Protein AF-A0A960V7B6-F1 (afdb_monomer_lite)

pLDDT: mean 83.61, std 10.29, range [46.09, 95.5]

Radius of gyration: 16.61 Å; chains: 1; bounding box: 43×22×45 Å

Foldseek 3Di:
DPPPPVPPLQVVLLVVQLVVQVVVLVVAADPVVLAGPVRCVVLLVLQPPQLVVCVPPDSNVSSVCSSVNVSRVSSVVSSVVSVVVVVVVVVVVVVVD

Secondary structure (DSSP, 8-state):
----TT-TTHHHHHHHHHHHHHHHHHTTSBTTTTB-TTTTHHHHHHTTTGGGGGTTS-HHHHHHHIIIIIHHHHHHHHHHHHHHHHHHHHHHHHHT-

Structure (mmCIF, N/CA/C/O backbone):
data_AF-A0A960V7B6-F1
#
_entry.id   AF-A0A960V7B6-F1
#
loop_
_atom_site.group_PDB
_atom_site.id
_atom_site.type_symbol
_atom_site.label_atom_id
_atom_site.label_alt_id
_atom_site.label_comp_id
_atom_site.label_asym_id
_atom_site.label_entity_id
_atom_site.label_seq_id
_atom_site.pdbx_PDB_ins_code
_atom_site.Cartn_x
_atom_site.Cartn_y
_atom_site.Cartn_z
_atom_site.occupancy
_atom_site.B_iso_or_equiv
_atom_site.auth_seq_id
_atom_site.auth_comp_id
_atom_site.auth_asym_id
_atom_site.auth_atom_id
_atom_site.pdbx_PDB_model_num
ATOM 1 N N . MET A 1 1 ? -6.541 0.517 -22.394 1.00 46.09 1 MET A N 1
ATOM 2 C CA . MET A 1 1 ? -5.445 -0.475 -22.346 1.00 46.09 1 MET A CA 1
ATOM 3 C C . MET A 1 1 ? -5.882 -1.535 -21.351 1.00 46.09 1 MET A C 1
ATOM 5 O O . MET A 1 1 ? -6.249 -1.131 -20.252 1.00 46.09 1 MET A O 1
ATOM 9 N N . PRO A 1 2 ? -5.987 -2.818 -21.727 1.00 46.72 2 PRO A N 1
ATOM 10 C CA . PRO A 1 2 ? -6.382 -3.854 -20.777 1.00 46.72 2 PRO A CA 1
ATOM 11 C C . PRO A 1 2 ? -5.390 -3.860 -19.608 1.00 46.72 2 PRO A C 1
ATOM 13 O O . PRO A 1 2 ? -4.183 -3.754 -19.826 1.00 46.72 2 PRO A O 1
ATOM 16 N N . VAL A 1 3 ? -5.902 -3.918 -18.377 1.00 53.16 3 VAL A N 1
ATOM 17 C CA . VAL A 1 3 ? -5.085 -4.157 -17.182 1.00 53.16 3 VAL A CA 1
ATOM 18 C C . VAL A 1 3 ? -4.556 -5.578 -17.335 1.00 53.16 3 VAL A C 1
ATOM 20 O O . VAL A 1 3 ? -5.289 -6.545 -17.142 1.00 53.16 3 VAL A O 1
ATOM 23 N N . ALA A 1 4 ? -3.334 -5.696 -17.846 1.00 58.47 4 ALA A N 1
ATOM 24 C CA . ALA A 1 4 ? -2.746 -6.976 -18.189 1.00 58.47 4 ALA A CA 1
ATOM 25 C C . ALA A 1 4 ? -2.305 -7.665 -16.897 1.00 58.47 4 ALA A C 1
ATOM 27 O O . ALA A 1 4 ? -1.233 -7.384 -16.370 1.00 58.47 4 ALA A O 1
ATOM 28 N N . PHE A 1 5 ? -3.133 -8.587 -16.406 1.00 60.59 5 PHE A N 1
ATOM 29 C CA . PHE A 1 5 ? -2.729 -9.572 -15.399 1.00 60.59 5 PHE A CA 1
ATOM 30 C C . PHE A 1 5 ? -1.524 -10.423 -15.860 1.00 60.59 5 PHE A C 1
ATOM 32 O O . PHE A 1 5 ? -0.922 -11.107 -15.041 1.00 60.59 5 PHE A O 1
ATOM 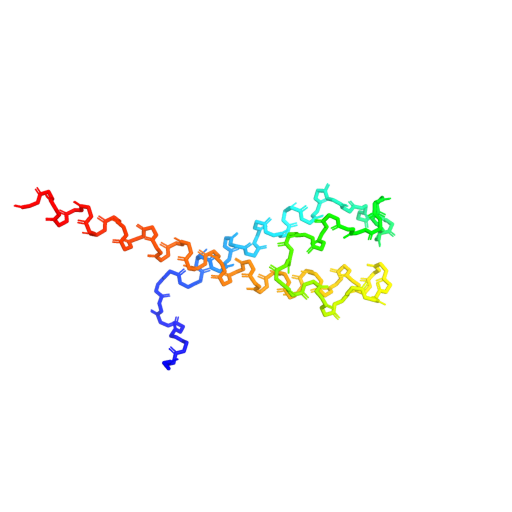39 N N . ASP A 1 6 ? -1.154 -10.343 -17.144 1.00 75.19 6 ASP A N 1
ATOM 40 C CA . ASP A 1 6 ? 0.027 -10.972 -17.745 1.00 75.19 6 ASP A CA 1
ATOM 41 C C . ASP A 1 6 ? 1.353 -10.244 -17.447 1.00 75.19 6 ASP A C 1
ATOM 43 O O . ASP A 1 6 ? 2.415 -10.719 -17.850 1.00 75.19 6 ASP A O 1
ATOM 47 N N . ASP A 1 7 ? 1.333 -9.084 -16.779 1.00 80.38 7 ASP A N 1
ATOM 48 C CA . ASP A 1 7 ? 2.565 -8.404 -16.370 1.00 80.38 7 ASP A CA 1
ATOM 49 C C . ASP A 1 7 ? 3.253 -9.209 -15.243 1.00 80.38 7 ASP A C 1
ATOM 51 O O . ASP A 1 7 ? 2.675 -9.359 -14.160 1.00 80.38 7 ASP A O 1
ATOM 55 N N . PRO A 1 8 ? 4.487 -9.718 -15.447 1.00 84.38 8 PRO A N 1
ATOM 56 C CA . PRO A 1 8 ? 5.193 -10.514 -14.440 1.00 84.38 8 PRO A CA 1
ATOM 57 C C . PRO A 1 8 ? 5.463 -9.744 -13.139 1.00 84.38 8 PRO A C 1
ATOM 59 O O . PRO A 1 8 ? 5.699 -10.365 -12.102 1.00 84.38 8 PRO A O 1
ATOM 62 N N . ASP A 1 9 ? 5.417 -8.411 -13.174 1.00 86.12 9 ASP A N 1
ATOM 63 C CA . ASP A 1 9 ? 5.629 -7.553 -12.009 1.00 86.12 9 ASP A CA 1
ATOM 64 C C . ASP A 1 9 ? 4.329 -7.268 -11.243 1.00 86.12 9 ASP A C 1
ATOM 66 O O . ASP A 1 9 ? 4.379 -6.745 -10.126 1.00 86.12 9 ASP A O 1
ATOM 70 N N . PHE A 1 10 ? 3.167 -7.623 -11.808 1.00 88.31 10 PHE A N 1
ATOM 71 C CA . PHE A 1 10 ? 1.864 -7.325 -11.219 1.00 88.31 10 PHE A CA 1
ATOM 72 C C . PHE A 1 10 ? 1.678 -8.012 -9.874 1.00 88.31 10 PHE A C 1
ATOM 74 O O . PHE A 1 10 ? 1.527 -7.334 -8.865 1.00 88.31 10 PHE A O 1
ATOM 81 N N . LEU A 1 11 ? 1.731 -9.345 -9.826 1.00 90.00 11 LEU A N 1
ATOM 82 C CA . LEU A 1 11 ? 1.509 -10.088 -8.584 1.00 90.00 11 LEU A CA 1
ATOM 83 C C . LEU A 1 11 ? 2.548 -9.769 -7.488 1.00 90.00 11 LEU A C 1
ATOM 85 O O . LEU A 1 11 ? 2.129 -9.434 -6.379 1.00 90.00 11 LEU A O 1
ATOM 89 N N . PRO A 1 12 ? 3.874 -9.829 -7.736 1.00 91.31 12 PRO A N 1
ATOM 90 C CA . PRO A 1 12 ? 4.859 -9.525 -6.697 1.00 91.31 12 PRO A CA 1
ATOM 91 C C . PRO A 1 12 ? 4.830 -8.051 -6.266 1.00 91.31 12 PRO A C 1
ATOM 93 O O . PRO A 1 12 ? 4.971 -7.754 -5.076 1.00 91.31 12 PRO A O 1
ATOM 96 N N . GLY A 1 13 ? 4.603 -7.120 -7.194 1.00 91.50 13 GLY A N 1
ATOM 97 C CA . GLY A 1 13 ? 4.467 -5.701 -6.877 1.00 91.50 13 GLY A CA 1
ATOM 98 C C . GLY A 1 13 ? 3.187 -5.395 -6.096 1.00 91.50 13 GLY A C 1
ATOM 99 O O . GLY A 1 13 ? 3.236 -4.723 -5.069 1.00 91.50 13 GLY A O 1
ATOM 100 N N . ALA A 1 14 ? 2.052 -5.955 -6.513 1.00 92.44 14 ALA A N 1
ATOM 101 C CA . ALA A 1 14 ? 0.781 -5.792 -5.815 1.0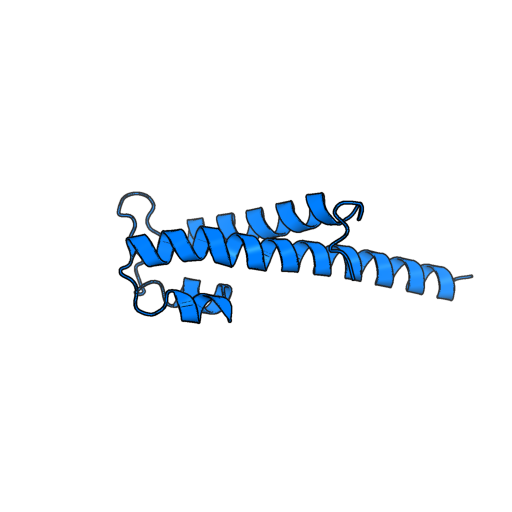0 92.44 14 ALA A CA 1
ATOM 102 C C . ALA A 1 14 ? 0.801 -6.407 -4.417 1.00 92.44 14 ALA A C 1
ATOM 104 O O . ALA A 1 14 ? 0.348 -5.779 -3.460 1.00 92.44 14 ALA A O 1
ATOM 105 N N . LEU A 1 15 ? 1.379 -7.600 -4.274 1.00 93.56 15 LEU A N 1
ATOM 106 C CA . LEU A 1 15 ? 1.498 -8.261 -2.981 1.00 93.56 15 LEU A CA 1
ATOM 107 C C . LEU A 1 15 ? 2.426 -7.492 -2.035 1.00 93.56 15 LEU A C 1
ATOM 109 O O . LEU A 1 15 ? 2.078 -7.299 -0.874 1.00 93.56 15 LEU A O 1
ATOM 113 N N . SER A 1 16 ? 3.585 -7.032 -2.514 1.00 93.69 16 SER A N 1
ATOM 114 C CA . SER A 1 16 ? 4.517 -6.255 -1.684 1.00 93.69 16 SER A CA 1
ATOM 115 C C . SER A 1 16 ? 3.914 -4.921 -1.243 1.00 93.69 16 SER A C 1
ATOM 117 O O . SER A 1 16 ? 4.011 -4.577 -0.066 1.00 93.69 16 SER A O 1
ATOM 119 N N . GLY A 1 17 ? 3.214 -4.221 -2.140 1.00 93.06 17 GLY A N 1
ATOM 120 C CA . GLY A 1 17 ? 2.470 -3.008 -1.809 1.00 93.06 17 GLY A CA 1
ATOM 121 C C . GLY A 1 17 ? 1.382 -3.249 -0.759 1.00 93.06 17 GLY A C 1
ATOM 122 O O . GLY A 1 17 ? 1.345 -2.566 0.265 1.00 93.06 17 GLY A O 1
ATOM 123 N N . PHE A 1 18 ? 0.550 -4.275 -0.957 1.00 92.88 18 PHE A N 1
ATOM 124 C CA . PHE A 1 18 ? -0.506 -4.647 -0.012 1.00 92.88 18 PHE A CA 1
ATOM 125 C C . PHE A 1 18 ? 0.050 -5.028 1.370 1.00 92.88 18 PHE A C 1
ATOM 127 O O . PHE A 1 18 ? -0.471 -4.597 2.403 1.00 92.88 18 PHE A O 1
ATOM 134 N N . LEU A 1 19 ? 1.122 -5.826 1.409 1.00 93.06 19 LEU A N 1
ATOM 135 C CA . LEU A 1 19 ? 1.771 -6.224 2.659 1.00 93.06 19 LEU A CA 1
ATOM 136 C C . LEU A 1 19 ? 2.364 -5.023 3.387 1.00 93.06 19 LEU A C 1
ATOM 138 O O . LEU A 1 19 ? 2.198 -4.912 4.600 1.00 93.06 19 LEU A O 1
ATOM 142 N N . MET A 1 20 ? 3.010 -4.111 2.660 1.00 91.75 20 MET A N 1
ATOM 143 C CA . MET A 1 20 ? 3.587 -2.909 3.252 1.00 91.75 20 MET A CA 1
ATOM 144 C C . MET A 1 20 ? 2.505 -2.036 3.891 1.00 91.75 20 MET A C 1
ATOM 146 O O . MET A 1 20 ? 2.659 -1.637 5.047 1.00 91.75 20 MET A O 1
ATOM 150 N N . HIS A 1 21 ? 1.382 -1.824 3.195 1.00 92.06 21 HIS A N 1
ATOM 151 C CA . HIS A 1 21 ? 0.207 -1.143 3.750 1.00 92.06 21 HIS A CA 1
ATOM 152 C C . HIS A 1 21 ? -0.291 -1.810 5.029 1.00 92.06 21 HIS A C 1
ATOM 154 O O . HIS A 1 21 ? -0.425 -1.170 6.069 1.00 92.06 21 HIS A O 1
ATOM 160 N N . THR A 1 22 ? -0.486 -3.126 4.972 1.00 88.81 22 THR A N 1
ATOM 161 C CA . THR A 1 22 ? -0.990 -3.914 6.099 1.00 88.81 22 THR A CA 1
ATOM 162 C C . THR A 1 22 ? -0.059 -3.821 7.313 1.00 88.81 22 THR A C 1
ATOM 164 O O . THR A 1 22 ? -0.521 -3.627 8.435 1.00 88.81 22 THR A O 1
ATOM 167 N N . MET A 1 23 ? 1.261 -3.896 7.113 1.00 89.00 23 MET A N 1
ATOM 168 C CA . MET A 1 23 ? 2.248 -3.750 8.190 1.00 89.00 23 MET A CA 1
ATOM 169 C C . MET A 1 23 ? 2.215 -2.353 8.820 1.00 89.00 23 MET A C 1
ATOM 171 O O . MET A 1 23 ? 2.216 -2.230 10.047 1.00 89.00 23 MET A O 1
ATOM 175 N N . MET A 1 24 ? 2.146 -1.298 8.003 1.00 84.75 24 MET A N 1
ATOM 176 C CA . MET A 1 24 ? 2.012 0.073 8.506 1.00 84.75 24 MET A CA 1
ATOM 177 C C . MET A 1 24 ? 0.704 0.266 9.270 1.00 84.75 24 MET A C 1
ATOM 179 O O . MET A 1 24 ? 0.698 0.910 10.319 1.00 84.75 24 MET A O 1
ATOM 183 N N . TRP A 1 25 ? -0.383 -0.332 8.791 1.00 84.81 25 TRP A N 1
ATOM 184 C CA . TRP A 1 25 ? -1.676 -0.316 9.457 1.00 84.81 25 TRP A CA 1
ATOM 185 C C . TRP A 1 25 ? -1.606 -0.953 10.854 1.00 84.81 25 TRP A C 1
ATOM 187 O O . TRP A 1 25 ? -1.980 -0.314 11.839 1.00 84.81 25 TRP A O 1
ATOM 197 N N . PHE A 1 26 ? -1.015 -2.148 10.974 1.00 84.06 26 PHE A N 1
ATOM 198 C CA . PHE A 1 26 ? -0.840 -2.834 12.263 1.00 84.06 26 PHE A CA 1
ATOM 199 C C . PHE A 1 26 ? -0.013 -2.036 13.278 1.00 84.06 26 PHE A C 1
ATOM 201 O O . PHE A 1 26 ? -0.250 -2.154 14.477 1.00 84.06 26 PHE A O 1
ATOM 208 N N . SER A 1 27 ? 0.920 -1.196 12.826 1.00 82.00 27 SER A N 1
ATOM 209 C CA . SER A 1 27 ? 1.702 -0.333 13.725 1.00 82.00 27 SER A CA 1
ATOM 210 C C . SER A 1 27 ? 0.936 0.876 14.285 1.00 82.00 27 SER A C 1
ATOM 212 O O . SER A 1 27 ? 1.444 1.550 15.179 1.00 82.00 27 SER A O 1
ATOM 214 N N . ARG A 1 28 ? -0.261 1.181 13.762 1.00 77.50 28 ARG A N 1
ATOM 215 C CA . ARG A 1 28 ? -0.995 2.433 14.045 1.00 77.50 28 ARG A CA 1
ATOM 216 C C . ARG A 1 28 ? -2.347 2.243 14.721 1.00 77.50 28 ARG A C 1
ATOM 218 O O . ARG A 1 28 ? -2.996 3.222 15.083 1.00 77.50 28 ARG A O 1
ATOM 225 N N . ILE A 1 29 ? -2.770 1.002 14.899 1.00 80.38 29 ILE A N 1
ATOM 226 C CA . ILE A 1 29 ? -4.029 0.653 15.549 1.00 80.38 29 ILE A CA 1
ATOM 227 C C . ILE A 1 29 ? -3.767 -0.131 16.828 1.00 80.38 29 ILE A C 1
ATOM 229 O O . ILE A 1 29 ? -2.761 -0.827 16.966 1.00 80.38 29 ILE A O 1
ATOM 233 N N . SER A 1 30 ? -4.753 -0.129 17.710 1.00 78.75 30 SER A N 1
ATOM 234 C CA . SER A 1 30 ? -4.859 -1.147 18.743 1.00 78.75 30 SER A CA 1
ATOM 235 C C . SER A 1 30 ? -5.704 -2.311 18.220 1.00 78.75 30 SER A C 1
ATOM 237 O O . SER A 1 30 ? -6.916 -2.182 18.042 1.00 78.75 30 SER A O 1
ATOM 239 N N . VAL A 1 31 ? -5.069 -3.460 17.963 1.00 71.00 31 VAL A N 1
ATOM 240 C CA . VAL A 1 31 ? -5.742 -4.669 17.439 1.00 71.00 31 VAL A CA 1
ATOM 241 C C . VAL A 1 31 ? -6.795 -5.199 18.420 1.00 71.00 31 VAL A C 1
ATOM 243 O O . VAL A 1 31 ? -7.811 -5.748 18.008 1.00 71.00 31 VAL A O 1
ATOM 246 N N . THR A 1 32 ? -6.582 -5.004 19.722 1.00 74.19 32 THR A N 1
ATOM 247 C CA . THR A 1 32 ? -7.482 -5.474 20.784 1.00 74.19 32 THR A CA 1
ATOM 248 C C . THR A 1 32 ? -8.737 -4.623 20.936 1.00 74.19 32 THR A C 1
ATOM 250 O O . THR A 1 32 ? -9.783 -5.159 21.286 1.00 74.19 32 THR A O 1
ATOM 253 N N . SER A 1 33 ? -8.656 -3.317 20.676 1.00 69.00 33 SER A N 1
ATOM 254 C CA . SER A 1 33 ? -9.792 -2.395 20.816 1.00 69.00 33 SER A CA 1
ATOM 255 C C . SER A 1 33 ? -10.378 -1.928 19.485 1.00 69.00 33 SER A C 1
ATOM 257 O O . SER A 1 33 ? -11.346 -1.172 19.503 1.00 69.00 33 SER A O 1
ATOM 259 N N . LEU A 1 34 ? -9.804 -2.354 18.348 1.00 70.81 34 LEU A N 1
ATOM 260 C CA . LEU A 1 34 ? -10.181 -1.913 16.995 1.00 70.81 34 LEU A CA 1
ATOM 261 C C . LEU A 1 34 ? -10.341 -0.385 16.917 1.00 70.81 34 LEU A C 1
ATOM 263 O O . LEU A 1 34 ? -11.255 0.141 16.282 1.00 70.81 34 LEU A O 1
ATOM 267 N N . SER A 1 35 ? -9.451 0.329 17.607 1.00 73.06 35 SER A N 1
ATOM 268 C CA . SER A 1 35 ? -9.483 1.780 17.737 1.00 73.06 35 SER A CA 1
ATOM 269 C C . SER A 1 35 ? -8.111 2.385 17.457 1.00 73.06 35 SER A C 1
ATOM 271 O O . SER A 1 35 ? -7.069 1.747 17.637 1.00 73.06 35 SER A O 1
ATOM 273 N N . CYS A 1 36 ? -8.125 3.630 16.990 1.00 74.88 36 CYS A N 1
ATOM 274 C CA . CYS A 1 36 ? -6.933 4.418 16.716 1.00 74.88 36 CYS A CA 1
ATOM 275 C C . CYS A 1 36 ? -6.766 5.479 17.820 1.00 74.88 36 CYS A C 1
ATOM 277 O O . CYS A 1 36 ? -7.758 6.136 18.141 1.00 74.88 36 CYS A O 1
ATOM 279 N N . PRO A 1 37 ? -5.554 5.703 18.361 1.00 71.12 37 PRO A N 1
ATOM 280 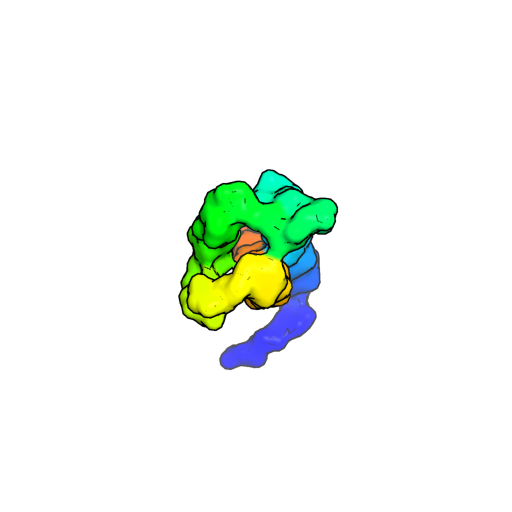C CA . PRO A 1 37 ? -5.307 6.747 19.363 1.00 71.12 37 PRO A CA 1
ATOM 281 C C . PRO A 1 37 ? -5.577 8.168 18.839 1.00 71.12 37 PRO A C 1
ATOM 283 O O . PRO A 1 37 ? -6.116 8.996 19.563 1.00 71.12 37 PRO A O 1
ATOM 286 N N . ASP A 1 38 ? -5.268 8.414 17.560 1.00 69.69 38 ASP A N 1
ATOM 287 C CA . ASP A 1 38 ? -5.333 9.738 16.917 1.00 69.69 38 ASP A CA 1
ATOM 288 C C . ASP A 1 38 ? -6.509 9.856 15.926 1.00 69.69 38 ASP A C 1
ATOM 290 O O . ASP A 1 38 ? -6.349 10.350 14.807 1.00 69.69 38 ASP A O 1
ATOM 294 N N . ASP A 1 39 ? -7.669 9.287 16.274 1.00 70.69 39 ASP A N 1
ATOM 295 C CA . ASP A 1 39 ? -8.885 9.285 15.437 1.00 70.69 39 ASP A CA 1
ATOM 296 C C . ASP A 1 39 ? -8.627 8.848 13.976 1.00 70.69 39 ASP A C 1
ATOM 298 O O . ASP A 1 39 ? -9.180 9.374 13.015 1.00 70.69 39 ASP A O 1
ATOM 302 N N . CYS A 1 40 ? -7.700 7.902 13.800 1.00 73.88 40 CYS A N 1
ATOM 303 C CA . CYS A 1 40 ? -7.273 7.334 12.520 1.00 73.88 40 CYS A CA 1
ATOM 304 C C . CYS A 1 40 ? -6.793 8.363 11.464 1.00 73.88 40 CYS A C 1
ATOM 306 O O . CYS A 1 40 ? -6.662 8.005 10.291 1.00 73.88 40 CYS A O 1
ATOM 308 N N . GLN A 1 41 ? -6.465 9.609 11.834 1.00 77.06 41 GLN A N 1
ATOM 309 C CA . GLN A 1 41 ? -5.984 10.626 10.880 1.00 77.06 41 GLN A CA 1
ATOM 310 C C . GLN A 1 41 ? -4.684 10.216 10.181 1.00 77.06 41 GLN A C 1
ATOM 312 O O . GLN A 1 41 ? -4.479 10.500 9.002 1.00 77.06 41 GLN A O 1
ATOM 317 N N . SER A 1 42 ? -3.796 9.517 10.885 1.00 75.25 42 SER A N 1
ATOM 318 C CA . SER A 1 42 ? -2.532 9.068 10.298 1.00 75.25 42 SER A CA 1
ATOM 319 C C . SER A 1 42 ? -2.715 7.974 9.239 1.00 75.25 42 SER A C 1
ATOM 321 O O . SER A 1 42 ? -1.959 7.939 8.270 1.00 75.25 42 SER A O 1
ATOM 323 N N . LEU A 1 43 ? -3.749 7.135 9.371 1.00 74.62 43 LEU A N 1
ATOM 324 C CA . LEU A 1 43 ? -4.157 6.176 8.338 1.00 74.62 43 LEU A CA 1
ATOM 325 C C . LEU A 1 43 ? -4.698 6.895 7.101 1.00 74.62 43 LEU A C 1
ATOM 327 O O . LEU A 1 43 ? -4.408 6.512 5.973 1.00 74.62 43 LEU A O 1
ATOM 331 N N . MET A 1 44 ? -5.425 7.992 7.305 1.00 75.75 44 MET A N 1
ATOM 332 C CA . MET A 1 44 ? -5.970 8.767 6.198 1.00 75.75 44 MET A CA 1
ATOM 333 C C . MET A 1 44 ? -4.906 9.381 5.295 1.00 75.75 44 MET A C 1
ATOM 335 O O . MET A 1 44 ? -5.094 9.406 4.082 1.00 75.75 44 MET A O 1
ATOM 339 N N . LEU A 1 45 ? -3.811 9.884 5.866 1.00 79.62 45 LEU A N 1
ATOM 340 C CA . LEU A 1 45 ? -2.721 10.472 5.084 1.00 79.62 45 LEU A CA 1
ATOM 341 C C . LEU A 1 45 ? -2.011 9.432 4.211 1.00 79.62 45 LEU A C 1
ATOM 343 O O . LEU A 1 45 ? -1.613 9.750 3.094 1.00 79.62 45 LEU A O 1
ATOM 347 N N . LEU A 1 46 ? -1.880 8.200 4.707 1.00 75.75 46 LEU A N 1
ATOM 348 C CA . LEU A 1 46 ? -1.220 7.102 3.995 1.00 75.75 46 LEU A CA 1
ATOM 349 C C . LEU A 1 46 ? -2.042 6.581 2.815 1.00 75.75 46 LEU A C 1
ATOM 351 O O . LEU A 1 46 ? -1.470 6.106 1.840 1.00 75.75 46 LEU A O 1
ATOM 355 N N . ASP A 1 47 ? -3.362 6.715 2.889 1.00 80.69 47 ASP A N 1
ATOM 356 C CA . ASP A 1 47 ? -4.289 6.210 1.878 1.00 80.69 47 ASP A CA 1
ATOM 357 C C . ASP A 1 47 ? -4.871 7.312 0.983 1.00 80.69 47 ASP A C 1
ATOM 359 O O . ASP A 1 47 ? -5.854 7.089 0.271 1.00 80.69 47 ASP A O 1
ATOM 363 N N . MET A 1 48 ? -4.304 8.523 1.007 1.00 78.69 48 MET A N 1
ATOM 364 C CA . MET A 1 48 ? -4.699 9.577 0.072 1.00 78.69 48 MET A CA 1
ATOM 365 C C . MET A 1 48 ? -4.453 9.114 -1.375 1.00 78.69 48 MET A C 1
ATOM 367 O O . MET A 1 48 ? -3.380 8.594 -1.678 1.00 78.69 48 MET A O 1
ATOM 371 N N . PRO A 1 49 ? -5.411 9.313 -2.299 1.00 78.44 49 PRO A N 1
ATOM 372 C CA . PRO A 1 49 ? -6.648 10.095 -2.163 1.00 78.44 49 PRO A CA 1
ATOM 373 C C . PRO A 1 49 ? -7.881 9.291 -1.704 1.00 78.44 49 PRO A C 1
ATOM 375 O O . PRO A 1 49 ? -8.960 9.856 -1.526 1.00 78.44 49 PRO A O 1
ATOM 378 N N . VAL A 1 50 ? -7.762 7.973 -1.557 1.00 82.38 50 VAL A N 1
ATOM 379 C CA . VAL A 1 50 ? -8.901 7.064 -1.350 1.00 82.38 50 VAL A CA 1
ATOM 380 C C . VAL A 1 50 ? -9.484 7.186 0.061 1.00 82.38 50 VAL A C 1
ATOM 382 O O . VAL A 1 50 ? -10.653 6.876 0.284 1.00 82.38 50 VAL A O 1
ATOM 385 N N . SER A 1 51 ? -8.723 7.748 0.997 1.00 80.00 51 SER A N 1
ATOM 386 C CA . SER A 1 51 ? -9.192 8.069 2.344 1.00 80.00 51 SER A CA 1
ATOM 387 C C . SER A 1 51 ? -10.335 9.078 2.417 1.00 80.00 51 SER A C 1
ATOM 389 O O . SER A 1 51 ? -11.079 9.072 3.399 1.00 80.00 51 SER A O 1
ATOM 391 N N . LEU A 1 52 ? -10.562 9.875 1.367 1.00 81.88 52 LEU A N 1
ATOM 392 C CA . LEU A 1 52 ? -11.736 10.748 1.266 1.00 81.88 52 LEU A CA 1
ATOM 393 C C . LEU A 1 52 ? -13.056 9.957 1.271 1.00 81.88 52 LEU A C 1
ATOM 395 O O . LEU A 1 52 ? -14.061 10.460 1.771 1.00 81.88 52 LEU A O 1
ATOM 399 N N . PHE A 1 53 ? -13.060 8.716 0.769 1.00 81.75 53 PHE A N 1
ATOM 400 C CA . PHE A 1 53 ? -14.270 7.889 0.690 1.00 81.75 53 PHE A CA 1
ATOM 401 C C . PHE A 1 53 ? -14.774 7.414 2.053 1.00 81.75 53 PHE A C 1
ATOM 403 O O . PHE A 1 53 ? -15.971 7.196 2.217 1.00 81.75 53 PHE A O 1
ATOM 410 N N . TYR A 1 54 ? -13.882 7.260 3.029 1.00 77.94 54 TYR A N 1
ATOM 411 C CA . TYR A 1 54 ? -14.215 6.757 4.363 1.00 77.94 54 TYR A CA 1
ATOM 412 C C . TYR A 1 54 ? -13.880 7.755 5.477 1.00 77.94 54 TYR A C 1
ATOM 414 O O . TYR A 1 54 ? -13.817 7.383 6.648 1.00 77.94 54 TYR A O 1
ATOM 422 N N . PHE A 1 55 ? -13.703 9.034 5.128 1.00 79.75 55 PHE A N 1
ATOM 423 C CA . PHE A 1 55 ? -13.403 10.099 6.087 1.00 79.75 55 PHE A CA 1
ATOM 424 C C . PHE A 1 55 ? -14.477 10.248 7.164 1.00 79.75 55 PHE A C 1
ATOM 426 O O . PHE A 1 55 ? -14.163 10.397 8.339 1.00 79.75 55 PHE A O 1
ATOM 433 N N . PHE A 1 56 ? -15.743 10.170 6.760 1.00 79.94 56 PHE A N 1
ATOM 434 C CA . PHE A 1 56 ? -16.894 10.382 7.637 1.00 79.94 56 PHE A CA 1
ATOM 435 C C . PHE A 1 56 ? -17.393 9.094 8.311 1.00 79.94 56 PHE A C 1
ATOM 437 O O . PHE A 1 56 ? -18.483 9.086 8.874 1.00 79.94 56 PHE A O 1
ATOM 444 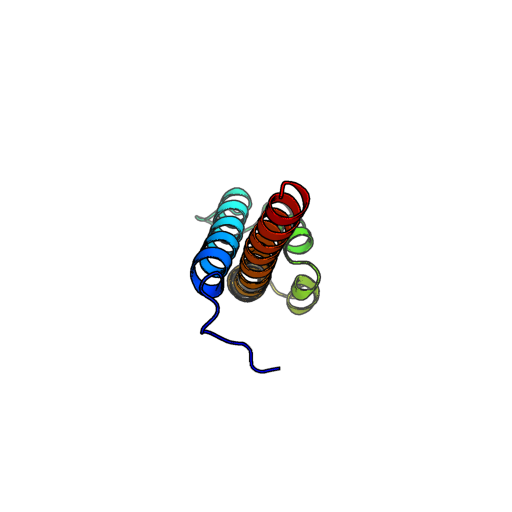N N . MET A 1 57 ? -16.645 7.991 8.214 1.00 84.00 57 MET A N 1
ATOM 445 C CA . MET A 1 57 ? -17.048 6.702 8.777 1.00 84.00 57 MET A CA 1
ATOM 446 C C . MET A 1 57 ? -16.502 6.503 10.193 1.00 84.00 57 MET A C 1
ATOM 448 O O . MET A 1 57 ? -15.378 6.900 10.513 1.00 84.00 57 MET A O 1
ATOM 452 N N . ASP A 1 58 ? -17.270 5.793 11.019 1.00 82.50 58 ASP A N 1
ATOM 453 C CA . ASP A 1 58 ? -16.848 5.390 12.361 1.00 82.50 58 ASP A CA 1
ATOM 454 C C . ASP A 1 58 ? -15.553 4.567 12.334 1.00 82.50 58 ASP A C 1
ATOM 456 O O . ASP A 1 58 ? -15.253 3.878 11.356 1.00 82.50 58 ASP A O 1
ATOM 460 N N . GLY A 1 59 ? -14.783 4.616 13.429 1.00 75.94 59 GLY A N 1
ATOM 461 C CA . GLY A 1 59 ? -13.421 4.067 13.513 1.00 75.94 59 GLY A CA 1
ATOM 462 C C . GLY A 1 59 ? -13.270 2.642 12.969 1.00 75.94 59 GLY A C 1
ATOM 463 O O . GLY A 1 59 ? -12.370 2.396 12.170 1.00 75.94 59 GLY A O 1
ATOM 464 N N . GLY A 1 60 ? -14.185 1.729 13.311 1.00 80.56 60 GLY A N 1
ATOM 465 C CA . GLY A 1 60 ? -14.144 0.341 12.831 1.00 80.56 60 GLY A CA 1
ATOM 466 C C . GLY A 1 60 ? -14.408 0.182 11.326 1.00 80.56 60 GLY A C 1
ATOM 467 O O . GLY A 1 60 ? -13.705 -0.567 10.649 1.00 80.56 60 GLY A O 1
ATOM 468 N N . LEU A 1 61 ? -15.381 0.915 10.772 1.00 83.06 61 LEU A N 1
ATOM 469 C CA . LEU A 1 61 ? -15.681 0.890 9.332 1.00 83.06 61 LEU A CA 1
ATOM 470 C C . LEU A 1 61 ? -14.569 1.561 8.525 1.00 83.06 61 LEU A C 1
ATOM 472 O O . LEU A 1 61 ? -14.120 1.028 7.513 1.00 83.06 61 LEU A O 1
ATOM 476 N N . ARG A 1 62 ? -14.072 2.695 9.015 1.00 84.88 62 ARG A N 1
ATOM 477 C CA . ARG A 1 62 ? -12.927 3.418 8.455 1.00 84.88 62 ARG A CA 1
ATOM 478 C C . ARG A 1 62 ? -11.673 2.551 8.398 1.00 84.88 62 ARG A C 1
ATOM 480 O O . ARG A 1 62 ? -10.992 2.534 7.378 1.00 84.88 62 ARG A O 1
ATOM 487 N N . ILE A 1 63 ? -11.413 1.777 9.449 1.00 83.94 63 ILE A N 1
ATOM 488 C CA . ILE A 1 63 ? -10.358 0.761 9.498 1.00 83.94 63 ILE A CA 1
ATOM 489 C C . ILE A 1 63 ? -10.520 -0.276 8.379 1.00 83.94 63 ILE A C 1
ATOM 491 O O . ILE A 1 63 ? -9.570 -0.543 7.644 1.00 83.94 63 ILE A O 1
ATOM 495 N N . PHE A 1 64 ? -11.717 -0.846 8.237 1.00 85.69 64 PHE A N 1
ATOM 496 C CA . PHE A 1 64 ? -11.982 -1.884 7.245 1.00 85.69 64 PHE A CA 1
ATOM 497 C C . PHE A 1 64 ? -11.795 -1.356 5.818 1.00 85.69 64 PHE A C 1
ATOM 499 O O . PHE A 1 64 ? -11.086 -1.964 5.015 1.00 85.69 64 PHE A O 1
ATOM 506 N N . PHE A 1 65 ? -12.371 -0.192 5.510 1.00 87.38 65 PHE A N 1
ATOM 507 C CA . PHE A 1 65 ? -12.231 0.423 4.193 1.00 87.38 65 PHE A CA 1
ATOM 508 C C . PHE A 1 65 ? -10.801 0.890 3.909 1.00 87.38 65 PHE A C 1
ATOM 510 O O . PHE A 1 65 ? -10.357 0.742 2.775 1.00 87.38 65 PHE A O 1
ATOM 517 N N . SER A 1 66 ? -10.054 1.366 4.908 1.00 86.38 66 SER A N 1
ATOM 518 C CA . SER A 1 66 ? -8.620 1.665 4.772 1.00 86.38 66 SER A CA 1
ATOM 519 C C . SER A 1 66 ? -7.811 0.414 4.423 1.00 86.38 66 SER A C 1
ATOM 521 O O . SER A 1 66 ? -7.000 0.449 3.503 1.00 86.38 66 SER A O 1
ATOM 523 N N . LEU A 1 67 ? -8.064 -0.729 5.064 1.00 87.56 67 LEU A N 1
ATOM 524 C CA . LEU A 1 67 ? -7.384 -1.979 4.708 1.00 87.56 67 LEU A CA 1
ATOM 525 C C . LEU A 1 67 ? -7.709 -2.443 3.286 1.00 87.56 67 LEU A C 1
ATOM 527 O O . LEU A 1 67 ? -6.807 -2.829 2.548 1.00 87.56 67 LEU A O 1
ATOM 531 N N . VAL A 1 68 ? -8.982 -2.396 2.889 1.00 90.12 68 VAL A N 1
ATOM 532 C CA . VAL A 1 68 ? -9.410 -2.868 1.565 1.00 90.12 68 VAL A CA 1
ATOM 533 C C . VAL A 1 68 ? -8.975 -1.897 0.468 1.00 90.12 68 VAL A C 1
ATOM 535 O O . VAL A 1 68 ? -8.257 -2.280 -0.453 1.00 90.12 68 VAL A O 1
ATOM 538 N N . LEU A 1 69 ? -9.394 -0.635 0.552 1.00 90.88 69 LEU A N 1
ATOM 539 C CA . LEU A 1 69 ? -9.151 0.365 -0.486 1.00 90.88 69 LEU A CA 1
ATOM 540 C C . LEU A 1 69 ? -7.711 0.873 -0.467 1.00 90.88 69 LEU A C 1
ATOM 542 O O . LEU A 1 69 ? -7.102 0.986 -1.530 1.00 90.88 69 LEU A O 1
ATOM 546 N N . GLY A 1 70 ? -7.153 1.121 0.720 1.00 89.19 70 GLY A N 1
ATOM 547 C CA . GLY A 1 70 ? -5.729 1.411 0.876 1.00 89.19 70 GLY A CA 1
ATOM 548 C C . GLY A 1 70 ? -4.891 0.221 0.419 1.00 89.19 70 GLY A C 1
ATOM 549 O O . GLY A 1 70 ? -3.996 0.390 -0.398 1.00 89.19 70 GLY A O 1
ATOM 550 N N . GLY A 1 71 ? -5.249 -1.012 0.788 1.00 90.81 71 GLY A N 1
ATOM 551 C CA . GLY A 1 71 ? -4.534 -2.206 0.326 1.00 90.81 71 GLY A CA 1
ATOM 552 C C . GLY A 1 71 ? -4.504 -2.336 -1.198 1.00 90.81 71 GLY A C 1
ATOM 553 O O . GLY A 1 71 ? -3.452 -2.622 -1.769 1.00 90.81 71 GLY A O 1
ATOM 554 N N . ILE A 1 72 ? -5.626 -2.065 -1.872 1.00 91.62 72 ILE A N 1
ATOM 555 C CA . ILE A 1 72 ? -5.689 -2.026 -3.340 1.00 91.62 72 ILE A CA 1
ATOM 556 C C . ILE A 1 72 ? -4.814 -0.895 -3.896 1.00 91.62 72 ILE A C 1
ATOM 558 O O . ILE A 1 72 ? -4.031 -1.135 -4.815 1.00 91.62 72 ILE A O 1
ATOM 562 N N . LEU A 1 73 ? -4.917 0.321 -3.347 1.00 92.69 73 LEU A N 1
ATOM 563 C CA . LEU A 1 73 ? -4.134 1.480 -3.785 1.00 92.69 73 LEU A CA 1
ATOM 564 C C . LEU A 1 73 ? -2.631 1.218 -3.663 1.00 92.69 73 LEU A C 1
ATOM 566 O O . LEU A 1 73 ? -1.884 1.413 -4.620 1.00 92.69 73 LEU A O 1
ATOM 570 N N . TRP A 1 74 ? -2.196 0.744 -2.500 1.00 93.69 74 TRP A N 1
ATOM 571 C CA . TRP A 1 74 ? -0.810 0.408 -2.220 1.00 93.69 74 TRP A CA 1
ATOM 572 C C . TRP A 1 74 ? -0.340 -0.780 -3.046 1.00 93.69 74 TRP A C 1
ATOM 574 O O . TRP A 1 74 ? 0.796 -0.766 -3.502 1.00 93.69 74 TRP A O 1
ATOM 584 N N . GLY A 1 75 ? -1.196 -1.769 -3.310 1.00 93.12 75 GLY A N 1
ATOM 585 C CA . GLY A 1 75 ? -0.891 -2.845 -4.250 1.00 93.12 75 GLY A CA 1
ATOM 586 C C . GLY A 1 75 ? -0.626 -2.310 -5.661 1.00 93.12 75 GLY A C 1
ATOM 587 O O . GLY A 1 75 ? 0.418 -2.586 -6.253 1.00 93.12 75 GLY A O 1
ATOM 588 N N . ILE A 1 76 ? -1.505 -1.454 -6.184 1.00 92.50 76 ILE A N 1
ATOM 589 C CA . ILE A 1 76 ? -1.277 -0.787 -7.475 1.00 92.50 76 ILE A CA 1
ATOM 590 C C . ILE A 1 76 ? 0.021 0.036 -7.431 1.00 92.50 76 ILE A C 1
ATOM 592 O O . ILE A 1 76 ? 0.823 -0.038 -8.361 1.00 92.50 76 ILE A O 1
ATOM 596 N N . GLY A 1 77 ? 0.265 0.770 -6.343 1.00 90.81 77 GLY A N 1
ATOM 597 C CA . GLY A 1 77 ? 1.492 1.539 -6.131 1.00 90.81 77 GLY A CA 1
ATOM 598 C C . GLY A 1 77 ? 2.754 0.672 -6.121 1.00 90.81 77 GLY A C 1
ATOM 599 O O . GLY A 1 77 ? 3.740 1.020 -6.767 1.00 90.81 77 GLY A O 1
ATOM 600 N N . GLY A 1 78 ? 2.714 -0.483 -5.457 1.00 92.69 78 GLY A N 1
ATOM 601 C CA . GLY A 1 78 ? 3.806 -1.452 -5.414 1.00 92.69 78 GLY A CA 1
ATOM 602 C C . GLY A 1 78 ? 4.100 -2.050 -6.788 1.00 92.69 78 GLY A C 1
ATOM 603 O O . GLY A 1 78 ? 5.262 -2.111 -7.188 1.00 92.69 78 GLY A O 1
ATOM 604 N N . TRP A 1 79 ? 3.066 -2.396 -7.561 1.00 94.00 79 TRP A N 1
ATOM 605 C CA . TRP A 1 79 ? 3.223 -2.812 -8.959 1.00 94.00 79 TRP A CA 1
ATOM 606 C C . TRP A 1 79 ? 3.866 -1.723 -9.820 1.00 94.00 79 TRP A C 1
ATOM 608 O O . TRP A 1 79 ? 4.868 -1.983 -10.487 1.00 94.00 79 TRP A O 1
ATOM 618 N N . LEU A 1 80 ? 3.340 -0.497 -9.779 1.00 91.50 80 LEU A N 1
ATOM 619 C CA . LEU A 1 80 ? 3.897 0.622 -10.540 1.00 91.50 80 LEU A CA 1
ATOM 620 C C . LEU A 1 80 ? 5.347 0.921 -10.138 1.00 91.50 80 LEU A C 1
ATOM 622 O O . LEU A 1 80 ? 6.175 1.184 -11.009 1.00 91.50 80 LEU A O 1
ATOM 626 N N . GLY A 1 81 ? 5.666 0.831 -8.845 1.00 91.81 81 GLY A N 1
ATOM 627 C CA . GLY A 1 81 ? 7.021 0.990 -8.323 1.00 91.81 81 GLY A CA 1
ATOM 628 C C . GLY A 1 81 ? 7.977 -0.077 -8.855 1.00 91.81 81 GLY A C 1
ATOM 629 O O . GLY A 1 81 ? 9.025 0.262 -9.405 1.00 91.81 81 GLY A O 1
ATOM 630 N N . LEU A 1 82 ? 7.601 -1.356 -8.767 1.00 91.56 82 LEU A N 1
ATOM 631 C CA . LEU A 1 82 ? 8.418 -2.468 -9.265 1.00 91.56 82 LEU A CA 1
ATOM 632 C C . LEU A 1 82 ? 8.658 -2.350 -10.777 1.00 91.56 82 LEU A C 1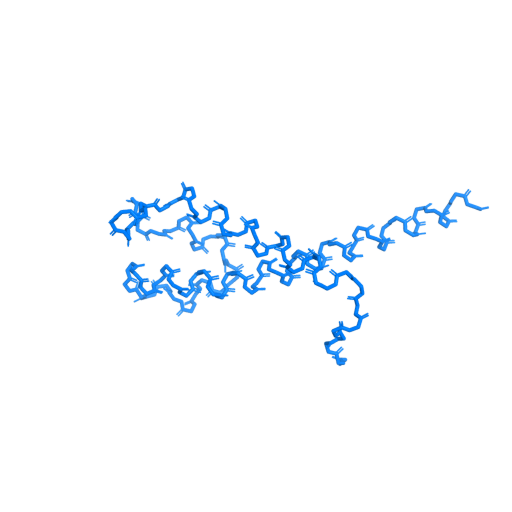
ATOM 634 O O . LEU A 1 82 ? 9.788 -2.471 -11.258 1.00 91.56 82 LEU A O 1
ATOM 638 N N . ARG A 1 83 ? 7.595 -2.023 -11.516 1.00 89.94 83 ARG A N 1
ATOM 639 C CA . ARG A 1 83 ? 7.635 -1.804 -12.960 1.00 89.94 83 ARG A CA 1
ATOM 640 C C . ARG A 1 83 ? 8.551 -0.636 -13.335 1.00 89.94 83 ARG A C 1
ATOM 642 O O . ARG A 1 83 ? 9.343 -0.757 -14.269 1.00 89.94 83 ARG A O 1
ATOM 649 N N . ALA A 1 84 ? 8.489 0.476 -12.601 1.00 91.56 84 ALA A N 1
ATOM 650 C CA . ALA A 1 84 ? 9.363 1.628 -12.817 1.00 91.56 84 ALA A CA 1
ATOM 651 C C . ALA A 1 84 ? 10.839 1.293 -12.550 1.00 91.56 84 ALA A C 1
ATOM 653 O O . ALA A 1 84 ? 11.706 1.688 -13.332 1.00 91.56 84 ALA A O 1
ATOM 654 N N . VAL A 1 85 ? 11.129 0.519 -11.497 1.00 92.81 85 VAL A N 1
ATOM 655 C CA . VAL A 1 85 ? 12.491 0.051 -11.188 1.00 92.81 85 VAL A CA 1
ATOM 656 C C . VAL A 1 85 ? 13.046 -0.803 -12.327 1.00 92.81 85 VAL A C 1
ATOM 658 O O . VAL A 1 85 ? 14.167 -0.555 -12.778 1.00 92.81 85 VAL A O 1
ATOM 661 N N . ARG A 1 86 ? 12.264 -1.757 -12.849 1.00 90.38 86 ARG A N 1
ATOM 662 C CA . ARG A 1 86 ? 12.684 -2.580 -13.994 1.00 90.38 86 ARG A CA 1
ATOM 663 C C . ARG A 1 86 ? 12.941 -1.731 -15.240 1.00 90.38 86 ARG A C 1
ATOM 665 O O . ARG A 1 86 ? 13.992 -1.871 -15.859 1.00 90.38 86 ARG A O 1
ATOM 672 N N . MET A 1 87 ? 12.034 -0.813 -15.576 1.00 92.31 87 MET A N 1
ATOM 673 C CA . MET A 1 87 ? 12.231 0.093 -16.716 1.00 92.31 87 MET A CA 1
ATOM 674 C C . MET A 1 87 ? 13.502 0.939 -16.567 1.00 92.31 87 MET A C 1
ATOM 676 O O . MET A 1 87 ? 14.260 1.087 -17.526 1.00 92.31 87 MET A O 1
ATOM 680 N N . GLY A 1 88 ? 13.761 1.472 -15.370 1.00 93.00 88 GLY A N 1
ATOM 681 C CA . GLY A 1 88 ? 14.977 2.230 -15.076 1.00 93.00 88 GLY A CA 1
ATOM 682 C C . GLY A 1 88 ? 16.246 1.390 -15.236 1.00 93.00 88 GLY A C 1
ATOM 68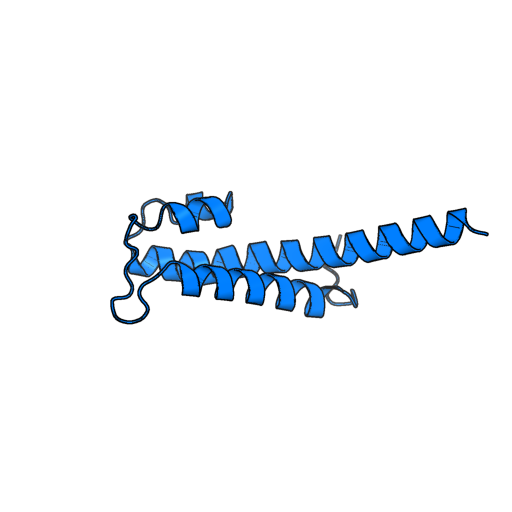3 O O . GLY A 1 88 ? 17.218 1.853 -15.836 1.00 93.00 88 GLY A O 1
ATOM 684 N N . TYR A 1 89 ? 16.220 0.140 -14.769 1.00 93.62 89 TYR A N 1
ATOM 685 C CA . TYR A 1 89 ? 17.324 -0.806 -14.934 1.00 93.62 89 TYR A CA 1
ATOM 686 C C . TYR A 1 89 ? 17.618 -1.103 -16.412 1.00 93.62 89 TYR A C 1
ATOM 688 O O . TYR A 1 89 ? 18.773 -1.027 -16.838 1.00 93.62 89 TYR A O 1
ATOM 696 N N . ASP A 1 90 ? 16.587 -1.362 -17.219 1.00 92.38 90 ASP A N 1
ATOM 697 C CA . ASP A 1 90 ? 16.742 -1.651 -18.649 1.00 92.38 90 ASP A CA 1
ATOM 698 C C . ASP A 1 90 ? 17.329 -0.462 -19.422 1.00 92.38 90 ASP A C 1
ATOM 700 O O . ASP A 1 90 ? 18.195 -0.635 -20.286 1.00 92.38 90 ASP A O 1
ATOM 704 N N . LEU A 1 91 ? 16.878 0.758 -19.111 1.00 94.38 91 LEU A N 1
ATOM 705 C CA . LEU A 1 91 ? 17.413 1.987 -19.704 1.00 94.38 91 LEU A CA 1
ATOM 706 C C . LEU A 1 91 ? 18.880 2.204 -19.320 1.00 94.38 91 LEU A C 1
ATOM 708 O O . LEU A 1 91 ? 19.705 2.521 -20.180 1.00 94.38 91 LEU A O 1
ATOM 712 N N . TRP A 1 92 ? 19.221 1.983 -18.051 1.00 95.50 92 TRP A N 1
ATOM 713 C CA . TRP A 1 92 ? 20.595 2.088 -17.568 1.00 95.50 92 TRP A CA 1
ATOM 714 C C . TRP A 1 92 ? 21.525 1.074 -18.249 1.00 95.50 92 TRP A C 1
ATOM 716 O O . TRP A 1 92 ? 22.607 1.444 -18.708 1.00 95.50 92 TRP A O 1
ATOM 726 N N . MET A 1 93 ? 21.086 -0.180 -18.396 1.00 95.44 93 MET A N 1
ATOM 727 C CA . MET A 1 93 ? 21.847 -1.222 -19.094 1.00 95.44 93 MET A CA 1
ATOM 728 C C . MET A 1 93 ? 22.047 -0.906 -20.580 1.00 95.44 93 MET A C 1
ATOM 730 O O . MET A 1 93 ? 23.115 -1.188 -21.123 1.00 95.44 93 MET A O 1
ATOM 734 N N . LYS A 1 94 ? 21.057 -0.297 -21.245 1.00 93.69 94 LYS A N 1
ATOM 735 C CA . LYS A 1 94 ? 21.191 0.156 -22.639 1.00 93.69 94 LYS A CA 1
ATOM 736 C C . LYS A 1 94 ? 22.212 1.281 -22.791 1.00 93.69 94 LYS A C 1
ATOM 738 O O . LYS A 1 94 ? 22.967 1.255 -23.747 1.00 93.69 94 LYS A O 1
ATOM 743 N N . SER A 1 95 ? 22.281 2.218 -21.844 1.00 94.69 95 SER A N 1
ATOM 744 C CA . SER A 1 95 ? 23.274 3.306 -21.863 1.00 94.69 95 SER A CA 1
ATOM 745 C C . SER A 1 95 ? 24.721 2.832 -21.654 1.00 94.69 95 SER A C 1
ATOM 747 O O . SER A 1 95 ? 25.648 3.615 -21.855 1.00 94.69 95 SER A O 1
ATOM 749 N N . ARG A 1 96 ? 24.921 1.595 -21.183 1.00 92.62 96 ARG A N 1
ATOM 750 C CA . ARG A 1 96 ? 26.236 0.989 -20.914 1.00 92.62 96 ARG A CA 1
ATOM 751 C C . ARG A 1 96 ? 26.774 0.153 -22.084 1.00 92.62 96 ARG A C 1
ATOM 753 O O . ARG A 1 96 ? 27.897 -0.335 -21.973 1.00 92.62 96 ARG A O 1
ATOM 760 N N . ARG A 1 97 ? 25.979 -0.059 -23.137 1.00 85.94 97 ARG A N 1
ATOM 761 C CA . ARG A 1 97 ? 26.371 -0.763 -24.369 1.00 85.94 97 ARG A CA 1
ATOM 762 C C . ARG A 1 97 ? 26.713 0.242 -25.455 1.00 85.94 97 ARG A C 1
ATOM 764 O O . ARG A 1 97 ? 27.644 -0.069 -26.223 1.00 85.94 97 ARG A O 1
#

Sequence (97 aa):
MPVAFDDPDFLPGALSGFLMHTMMWFSRISVTSLSCPDDCQSLMLLDMPVSLFYFFMDGGLRIFFSLVLGGILWGIGGWLGLRAVRMGYDLWMKSRR